Protein AF-A0A658NLV3-F1 (afdb_monomer_lite)

Foldseek 3Di:
DWDKDQDQQAAIWIDPPPPPDIDHLCVVDPARGWQDKDAQPVDRQKIKTAGWHPDPDPDGFFAQGMWIGNGNRNDIDGPGPGVVRHDNDDDDDHDPPDDD

Structure (mmCIF, N/CA/C/O backbone):
data_AF-A0A658NLV3-F1
#
_entry.id   AF-A0A658NLV3-F1
#
loop_
_atom_site.group_PDB
_atom_site.id
_atom_site.type_symbol
_atom_site.label_atom_id
_atom_site.label_alt_id
_atom_site.label_comp_id
_atom_site.label_asym_id
_atom_site.label_entity_id
_atom_site.label_seq_id
_atom_site.pdbx_PDB_ins_code
_atom_site.Cartn_x
_atom_site.Cartn_y
_atom_site.Cartn_z
_atom_site.occupancy
_atom_site.B_iso_or_equiv
_atom_site.auth_seq_id
_atom_site.auth_comp_id
_atom_site.auth_asym_id
_atom_site.auth_atom_id
_atom_site.pdbx_PDB_model_num
ATOM 1 N N . ALA A 1 1 ? -6.256 5.170 16.160 1.00 90.62 1 ALA A N 1
ATOM 2 C CA . ALA A 1 1 ? -6.642 5.481 14.769 1.00 90.62 1 ALA A CA 1
ATOM 3 C C . ALA A 1 1 ? -5.707 4.717 13.851 1.00 90.62 1 ALA A C 1
ATOM 5 O O . ALA A 1 1 ? -4.519 4.665 14.164 1.00 90.62 1 ALA A O 1
ATOM 6 N N . THR A 1 2 ? -6.239 4.124 12.784 1.00 96.19 2 THR A N 1
ATOM 7 C CA . THR A 1 2 ? -5.444 3.360 11.817 1.00 96.19 2 THR A CA 1
ATOM 8 C C . THR A 1 2 ? -5.095 4.237 10.630 1.00 96.19 2 THR A C 1
ATOM 10 O O . THR A 1 2 ? -5.999 4.821 10.034 1.00 96.19 2 THR A O 1
ATOM 13 N N . TRP A 1 3 ? -3.808 4.331 10.293 1.00 97.44 3 TRP A N 1
ATOM 14 C CA . TRP A 1 3 ? -3.318 5.082 9.134 1.00 97.44 3 TRP A CA 1
ATOM 15 C C . TRP A 1 3 ? -2.391 4.223 8.280 1.00 97.44 3 TRP A C 1
ATOM 17 O O . TRP A 1 3 ? -1.726 3.315 8.782 1.00 97.44 3 TRP A O 1
ATOM 27 N N . TYR A 1 4 ? -2.322 4.577 7.000 1.00 98.25 4 TYR A N 1
ATOM 28 C CA . TYR A 1 4 ? -1.419 3.994 6.020 1.00 98.25 4 TYR A CA 1
ATOM 29 C C . TYR A 1 4 ? -0.574 5.102 5.402 1.00 98.25 4 TYR A C 1
ATOM 31 O O . TYR A 1 4 ? -1.083 6.189 5.124 1.00 98.25 4 TYR A O 1
ATOM 39 N N . VAL A 1 5 ? 0.707 4.828 5.178 1.00 98.06 5 VAL A N 1
ATOM 40 C CA . VAL A 1 5 ? 1.636 5.755 4.526 1.00 98.06 5 VAL A CA 1
ATOM 41 C C . VAL A 1 5 ? 2.350 5.024 3.401 1.00 98.06 5 VAL A C 1
ATOM 43 O O . VAL A 1 5 ? 2.934 3.964 3.612 1.00 98.06 5 VAL A O 1
ATOM 46 N N . ALA A 1 6 ? 2.300 5.616 2.212 1.00 97.50 6 ALA A N 1
ATOM 47 C CA . ALA A 1 6 ? 3.091 5.221 1.057 1.00 97.50 6 ALA A CA 1
ATOM 48 C C . ALA A 1 6 ? 4.355 6.078 0.984 1.00 97.50 6 ALA A C 1
ATOM 50 O O . ALA A 1 6 ? 4.282 7.302 1.118 1.00 97.50 6 ALA A O 1
ATOM 51 N N . VAL A 1 7 ? 5.501 5.442 0.753 1.00 96.38 7 VAL A N 1
ATOM 52 C CA . VAL A 1 7 ? 6.798 6.115 0.679 1.00 96.38 7 VAL A CA 1
ATOM 53 C C . VAL A 1 7 ? 7.433 5.835 -0.677 1.00 96.38 7 VAL A C 1
ATOM 55 O O . VAL A 1 7 ? 7.595 4.680 -1.061 1.00 96.38 7 VAL A O 1
ATOM 58 N N . GLY A 1 8 ? 7.832 6.899 -1.379 1.00 94.69 8 GLY A N 1
ATOM 59 C CA . GLY A 1 8 ? 8.397 6.815 -2.730 1.00 94.69 8 GLY A CA 1
ATOM 60 C C . GLY A 1 8 ? 9.561 5.835 -2.856 1.00 94.69 8 GLY A C 1
ATOM 61 O O . GLY A 1 8 ? 9.609 5.072 -3.805 1.00 94.69 8 GLY A O 1
ATOM 62 N N . SER A 1 9 ? 10.440 5.788 -1.859 1.00 93.81 9 SER A N 1
ATOM 63 C CA . SER A 1 9 ? 11.566 4.855 -1.783 1.00 93.81 9 SER A CA 1
ATOM 64 C C . SER A 1 9 ? 11.597 4.159 -0.414 1.00 93.81 9 SER A C 1
ATOM 66 O O . SER A 1 9 ? 12.572 4.262 0.328 1.00 93.81 9 SER A O 1
ATOM 68 N N . GLY A 1 10 ? 10.498 3.507 -0.024 1.00 95.25 10 GLY A N 1
ATOM 69 C CA . GLY A 1 10 ? 10.408 2.898 1.309 1.00 95.25 10 GLY A CA 1
ATOM 70 C C . GLY A 1 10 ? 9.174 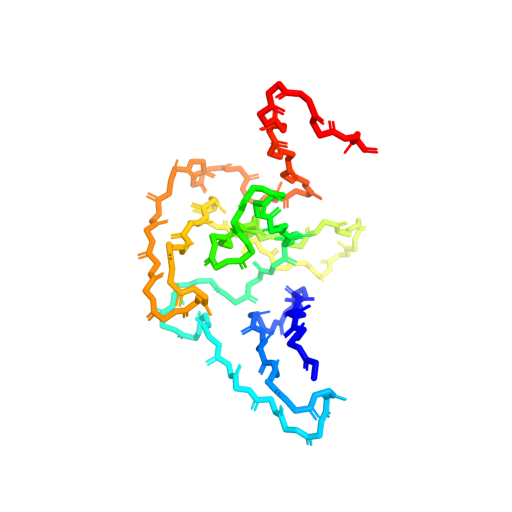2.047 1.586 1.00 95.25 10 GLY A C 1
ATOM 71 O O . GLY A 1 10 ? 8.860 1.832 2.752 1.00 95.25 10 GLY A O 1
ATOM 72 N N . GLY A 1 11 ? 8.462 1.593 0.556 1.00 97.50 11 GLY A N 1
ATOM 73 C CA . GLY A 1 11 ? 7.320 0.699 0.711 1.00 97.50 11 GLY A CA 1
ATOM 74 C C . GLY A 1 11 ? 6.102 1.351 1.371 1.00 97.50 11 GLY A C 1
ATOM 75 O O . GLY A 1 11 ? 5.893 2.569 1.319 1.00 97.50 11 GLY A O 1
ATOM 76 N N . VAL A 1 12 ? 5.266 0.507 1.978 1.00 98.62 12 VAL A N 1
ATOM 77 C CA . VAL A 1 12 ? 4.019 0.910 2.637 1.00 98.62 12 VAL A CA 1
ATOM 78 C C . VAL A 1 12 ? 4.065 0.544 4.112 1.00 98.62 12 VAL A C 1
ATOM 80 O O . VAL A 1 12 ? 4.426 -0.573 4.483 1.00 98.62 12 VAL A O 1
ATOM 83 N N . TRP A 1 13 ? 3.634 1.487 4.943 1.00 98.62 13 TRP A N 1
ATOM 84 C CA . TRP A 1 13 ? 3.630 1.376 6.395 1.00 98.62 13 TRP A CA 1
ATOM 85 C C . TRP A 1 13 ? 2.221 1.532 6.941 1.00 98.62 13 TRP A C 1
ATOM 87 O O . TRP A 1 13 ? 1.440 2.351 6.452 1.00 98.62 13 TRP A O 1
ATOM 97 N N . LYS A 1 14 ? 1.919 0.782 7.999 1.00 98.50 14 LYS A N 1
ATOM 98 C CA . LYS A 1 14 ? 0.658 0.863 8.735 1.00 98.50 14 LYS A CA 1
ATOM 99 C C . LYS A 1 14 ? 0.908 1.192 10.200 1.00 98.50 14 LYS A C 1
ATOM 101 O O . LYS A 1 14 ? 1.853 0.693 10.805 1.00 98.50 14 LYS A O 1
ATOM 106 N N . THR A 1 15 ? 0.029 1.993 10.782 1.00 98.56 15 THR A N 1
ATOM 107 C CA . THR A 1 15 ? -0.092 2.169 12.232 1.00 98.56 15 THR A CA 1
ATOM 108 C C . THR A 1 15 ? -1.516 1.849 12.654 1.00 98.56 15 THR A C 1
ATOM 110 O O . THR A 1 15 ? -2.456 2.215 11.955 1.00 98.56 15 THR A O 1
ATOM 113 N N . ASP A 1 16 ? -1.680 1.216 13.813 1.00 97.56 16 ASP A N 1
ATOM 114 C CA . ASP A 1 16 ? -2.983 0.999 14.458 1.00 97.56 16 ASP A CA 1
ATOM 115 C C . ASP A 1 16 ? -3.139 1.838 15.744 1.00 97.56 16 ASP A C 1
ATOM 117 O O . ASP A 1 16 ? -4.184 1.841 16.397 1.00 97.56 16 ASP A O 1
ATOM 121 N N . ASN A 1 17 ? -2.115 2.622 16.099 1.00 97.50 17 ASN A N 1
ATOM 122 C CA . ASN A 1 17 ? -2.054 3.426 17.321 1.00 97.50 17 ASN A CA 1
ATOM 123 C C . ASN A 1 17 ? -1.741 4.904 17.039 1.00 97.50 17 ASN A C 1
ATOM 125 O O . ASN A 1 17 ? -0.966 5.540 17.757 1.00 97.50 17 ASN A O 1
ATOM 129 N N . ALA A 1 18 ? -2.390 5.452 16.005 1.00 96.88 18 ALA A N 1
ATOM 130 C CA . ALA A 1 18 ? -2.345 6.872 15.645 1.00 96.88 18 ALA A CA 1
ATOM 131 C C . ALA A 1 18 ? -0.917 7.413 15.425 1.00 96.88 18 ALA A C 1
ATOM 133 O O . ALA A 1 18 ? -0.604 8.535 15.810 1.00 96.88 18 ALA A O 1
ATOM 134 N N . GLY A 1 19 ? -0.049 6.599 14.820 1.00 97.50 19 GLY A N 1
ATOM 135 C CA . GLY A 1 19 ? 1.306 6.994 14.436 1.00 97.50 19 GLY A CA 1
ATOM 136 C C . GLY A 1 19 ? 2.365 6.820 15.521 1.00 97.50 19 GLY A C 1
ATOM 137 O O . GLY A 1 19 ? 3.504 7.222 15.298 1.00 97.50 19 GLY A O 1
ATOM 138 N N . THR A 1 20 ? 2.028 6.208 16.662 1.00 98.12 20 THR A N 1
ATOM 139 C CA . THR A 1 20 ? 2.997 5.949 17.744 1.00 98.12 20 THR A CA 1
ATOM 140 C C . THR A 1 20 ? 4.023 4.893 17.330 1.00 98.12 20 THR A C 1
ATOM 142 O O . THR A 1 20 ? 5.217 5.055 17.564 1.00 98.12 20 THR A O 1
ATOM 145 N N . THR A 1 21 ? 3.568 3.813 16.691 1.00 98.38 21 THR A N 1
ATOM 146 C CA . THR A 1 21 ? 4.424 2.781 16.095 1.00 98.38 21 THR A CA 1
ATOM 147 C C . THR A 1 21 ? 3.934 2.420 14.703 1.00 98.38 21 THR A C 1
ATOM 149 O O . THR A 1 21 ? 2.733 2.486 14.423 1.00 98.38 21 THR A O 1
ATOM 152 N N . TRP A 1 22 ? 4.866 1.986 13.857 1.00 98.50 22 TRP A N 1
ATOM 153 C CA . TRP A 1 22 ? 4.610 1.633 12.467 1.00 98.50 22 TRP A CA 1
ATOM 154 C C . TRP A 1 22 ? 5.132 0.236 12.157 1.00 98.50 22 TRP A C 1
ATOM 156 O O . TRP A 1 22 ? 6.192 -0.164 12.638 1.00 98.50 22 TRP A O 1
ATOM 166 N N . THR A 1 23 ? 4.383 -0.490 11.340 1.00 98.50 23 THR A N 1
ATOM 167 C CA . THR A 1 23 ? 4.741 -1.810 10.830 1.00 98.50 23 THR A CA 1
ATOM 168 C C . THR A 1 23 ? 4.859 -1.715 9.311 1.00 98.50 23 THR A C 1
ATOM 170 O O . THR A 1 23 ? 3.919 -1.213 8.682 1.00 98.50 23 THR A O 1
ATOM 173 N N . PRO A 1 24 ? 5.976 -2.156 8.707 1.00 98.44 24 PRO A N 1
ATOM 174 C CA . PRO A 1 24 ? 6.058 -2.267 7.261 1.00 98.44 24 PRO A CA 1
ATOM 175 C C . PRO A 1 24 ? 5.151 -3.413 6.811 1.00 98.44 24 PRO A C 1
ATOM 177 O O . PRO A 1 24 ? 5.155 -4.494 7.401 1.00 98.44 24 PRO A O 1
ATOM 180 N N . ILE A 1 25 ? 4.339 -3.164 5.790 1.00 98.50 25 ILE A N 1
ATOM 181 C CA . ILE A 1 25 ? 3.341 -4.126 5.303 1.00 98.50 25 ILE A CA 1
ATOM 182 C C . ILE A 1 25 ? 3.569 -4.533 3.846 1.00 98.50 25 ILE A C 1
ATOM 184 O O . ILE A 1 25 ? 2.783 -5.307 3.323 1.00 98.50 25 ILE A O 1
ATOM 188 N N . PHE A 1 26 ? 4.624 -4.040 3.189 1.00 98.44 26 PHE A N 1
ATOM 189 C CA . PHE A 1 26 ? 4.898 -4.287 1.762 1.00 98.44 26 PHE A CA 1
ATOM 190 C C . PHE A 1 26 ? 6.328 -4.788 1.483 1.00 98.44 26 PHE A C 1
ATOM 192 O O . PHE A 1 26 ? 6.730 -4.922 0.335 1.00 98.44 26 PHE A O 1
ATOM 199 N N . ASP A 1 27 ? 7.116 -5.083 2.522 1.00 97.31 27 ASP A N 1
ATOM 200 C CA . ASP A 1 27 ? 8.541 -5.439 2.381 1.00 97.31 27 ASP A CA 1
ATOM 201 C C . ASP A 1 27 ? 8.780 -6.811 1.725 1.00 97.3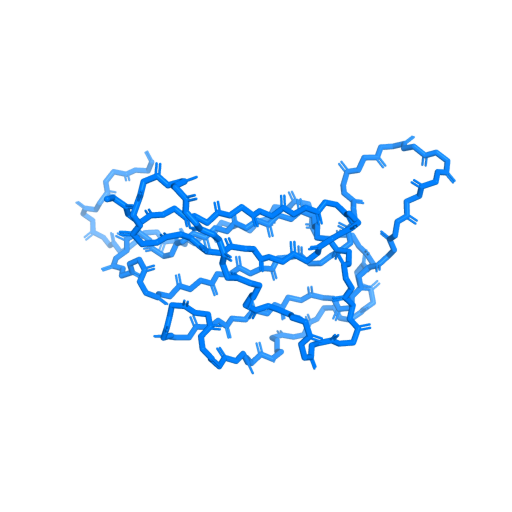1 27 ASP A C 1
ATOM 203 O O . ASP A 1 27 ? 9.904 -7.133 1.347 1.00 97.31 27 ASP A O 1
ATOM 207 N N . ALA A 1 28 ? 7.740 -7.639 1.597 1.00 97.12 28 ALA A N 1
ATOM 208 C CA . ALA A 1 28 ? 7.830 -8.941 0.937 1.00 97.12 28 ALA A CA 1
ATOM 209 C C . ALA A 1 28 ? 7.665 -8.850 -0.592 1.00 97.12 28 ALA A C 1
ATOM 211 O O . ALA A 1 28 ? 7.774 -9.864 -1.284 1.00 97.12 28 ALA A O 1
ATOM 212 N N . GLN A 1 29 ? 7.361 -7.664 -1.120 1.00 97.00 29 GLN A N 1
ATOM 213 C CA . GLN A 1 29 ? 7.106 -7.422 -2.533 1.00 97.00 29 GLN A CA 1
ATOM 214 C C . GLN A 1 29 ? 8.412 -7.017 -3.234 1.00 97.00 29 GLN A C 1
ATOM 216 O O . GLN A 1 29 ? 9.320 -6.475 -2.605 1.00 97.00 29 GLN A O 1
ATOM 221 N N . PRO A 1 30 ? 8.547 -7.287 -4.543 1.00 95.31 30 PRO A N 1
ATOM 222 C CA . PRO A 1 30 ? 9.807 -7.092 -5.263 1.00 95.31 30 PRO A CA 1
ATOM 223 C C . PRO A 1 30 ? 10.164 -5.617 -5.499 1.00 95.31 30 PRO A C 1
ATOM 225 O O . PRO A 1 30 ? 11.300 -5.322 -5.870 1.00 95.31 30 PRO A O 1
ATOM 228 N N . THR A 1 31 ? 9.226 -4.692 -5.285 1.00 95.44 31 THR A N 1
ATOM 229 C CA . THR A 1 31 ? 9.464 -3.251 -5.380 1.00 95.44 31 THR A CA 1
ATOM 230 C C . THR A 1 31 ? 9.247 -2.560 -4.041 1.00 95.44 31 THR A C 1
ATOM 232 O O . THR A 1 31 ? 8.293 -2.827 -3.313 1.00 95.44 31 THR A O 1
ATOM 235 N N . TYR A 1 32 ? 10.133 -1.616 -3.747 1.00 95.94 32 TYR A N 1
ATOM 236 C CA . TYR A 1 32 ? 10.026 -0.710 -2.608 1.00 95.94 32 TYR A CA 1
ATOM 237 C C . TYR A 1 32 ? 9.493 0.669 -3.022 1.00 95.94 32 TYR A C 1
ATOM 239 O O . TYR A 1 32 ? 9.315 1.544 -2.168 1.00 95.94 32 TYR A O 1
ATOM 247 N N . SER A 1 33 ? 9.296 0.892 -4.326 1.00 96.69 33 SER A N 1
ATOM 248 C CA . SER A 1 33 ? 8.962 2.204 -4.854 1.00 96.69 33 SER A CA 1
ATOM 249 C C . SER A 1 33 ? 7.456 2.388 -4.948 1.00 96.69 33 SER A C 1
ATOM 251 O O . SER A 1 33 ? 6.794 1.624 -5.650 1.00 96.69 33 SER A O 1
ATOM 253 N N . ILE A 1 34 ? 6.895 3.381 -4.251 1.00 98.06 34 ILE A N 1
ATOM 254 C CA . ILE A 1 34 ? 5.440 3.582 -4.183 1.00 98.06 34 ILE A CA 1
ATOM 255 C C . ILE A 1 34 ? 5.033 4.929 -4.784 1.00 98.06 34 ILE A C 1
ATOM 257 O O . ILE A 1 34 ? 5.487 5.985 -4.347 1.00 98.06 34 ILE A O 1
ATOM 261 N N . GLY A 1 35 ? 4.125 4.894 -5.759 1.00 97.12 35 GLY A N 1
ATOM 262 C CA . GLY A 1 35 ? 3.567 6.080 -6.411 1.00 97.12 35 GLY A CA 1
ATOM 263 C C . GLY A 1 35 ? 2.287 6.580 -5.758 1.00 97.12 35 GLY A C 1
ATOM 264 O O . GLY A 1 35 ? 2.091 7.787 -5.611 1.00 97.12 35 GLY A O 1
ATOM 265 N N . CYS A 1 36 ? 1.417 5.663 -5.330 1.00 97.81 36 CYS A N 1
ATOM 266 C CA . CYS A 1 36 ? 0.187 6.018 -4.630 1.00 97.81 36 CYS A CA 1
ATOM 267 C C . CYS A 1 36 ? -0.352 4.883 -3.753 1.00 97.81 36 CYS A C 1
ATOM 269 O O . CYS A 1 36 ? -0.106 3.704 -4.007 1.00 97.81 36 CYS A O 1
ATOM 271 N N . LEU A 1 37 ? -1.173 5.254 -2.770 1.00 98.12 37 LEU A N 1
ATOM 272 C CA . LEU A 1 37 ? -1.988 4.343 -1.973 1.00 98.12 37 LEU A CA 1
ATOM 273 C C . LEU A 1 37 ? -3.411 4.887 -1.890 1.00 98.12 37 LEU A C 1
ATOM 275 O O . LEU A 1 37 ? -3.608 6.093 -1.735 1.00 98.12 37 LEU A O 1
ATOM 279 N N . THR A 1 38 ? -4.396 4.000 -1.980 1.00 97.94 38 THR A N 1
ATOM 280 C CA . THR A 1 38 ? -5.798 4.342 -1.738 1.00 97.94 38 THR A CA 1
ATOM 281 C C . THR A 1 38 ? -6.505 3.211 -1.003 1.00 97.94 38 THR A C 1
ATOM 283 O O . THR A 1 38 ? -6.150 2.040 -1.148 1.00 97.94 38 THR A O 1
ATOM 286 N N . LEU A 1 39 ? -7.492 3.569 -0.191 1.00 97.38 39 LEU A N 1
ATOM 287 C CA . LEU A 1 39 ? -8.347 2.617 0.508 1.00 97.38 39 LEU A CA 1
ATOM 288 C C . LEU A 1 39 ? -9.662 2.495 -0.251 1.00 97.38 39 LEU A C 1
ATOM 290 O O . LEU A 1 39 ? -10.153 3.476 -0.812 1.00 97.38 39 LEU A O 1
ATOM 294 N N . ASP A 1 40 ? -10.246 1.302 -0.259 1.00 95.56 40 ASP A N 1
ATOM 295 C CA . ASP A 1 40 ? -11.606 1.148 -0.757 1.00 95.56 40 ASP A CA 1
ATOM 296 C C . ASP A 1 40 ? -12.576 1.903 0.175 1.00 95.56 40 ASP A C 1
ATOM 298 O O . ASP A 1 40 ? -12.603 1.633 1.381 1.00 95.56 40 ASP A O 1
ATOM 302 N N . PRO A 1 41 ? -13.386 2.842 -0.348 1.00 93.38 41 PRO A N 1
ATOM 303 C CA . PRO A 1 41 ? -14.299 3.630 0.476 1.00 93.38 41 PRO A CA 1
ATOM 304 C C . PRO A 1 41 ? -15.402 2.781 1.122 1.00 93.38 41 PRO A C 1
ATOM 306 O O . PRO A 1 41 ? -15.959 3.178 2.143 1.00 93.38 41 PRO A O 1
ATOM 309 N N . SER A 1 42 ? -15.728 1.617 0.550 1.00 92.56 42 SER A N 1
ATOM 310 C CA . SER A 1 42 ? -16.727 0.696 1.100 1.00 92.56 42 SER A CA 1
ATOM 311 C C . SER A 1 42 ? -16.160 -0.236 2.172 1.00 92.56 42 SER A C 1
ATOM 313 O O . SER A 1 42 ? -16.905 -0.711 3.029 1.00 92.56 42 SER A O 1
ATOM 315 N N . ASN A 1 43 ? -14.850 -0.493 2.145 1.00 93.62 43 ASN A N 1
ATOM 316 C CA . ASN A 1 43 ? -14.170 -1.331 3.122 1.00 93.62 43 ASN A CA 1
ATOM 317 C C . ASN A 1 43 ? -12.684 -0.937 3.243 1.00 93.62 43 ASN A C 1
ATOM 319 O O . ASN A 1 43 ? -11.868 -1.429 2.463 1.00 93.62 43 ASN A O 1
ATOM 323 N N . PRO A 1 44 ? -12.306 -0.133 4.254 1.00 94.19 44 PRO A N 1
ATOM 324 C CA . PRO A 1 44 ? -10.925 0.314 4.452 1.00 94.19 44 PRO A CA 1
ATOM 325 C C . PRO A 1 44 ? -9.887 -0.788 4.737 1.00 94.19 44 PRO A C 1
ATOM 327 O O . PRO A 1 44 ? -8.695 -0.487 4.774 1.00 94.19 44 PRO A O 1
ATOM 330 N N . GLU A 1 45 ? -10.298 -2.048 4.933 1.00 95.75 45 GLU A N 1
ATOM 331 C CA . GLU A 1 45 ? -9.370 -3.193 4.946 1.00 95.75 45 GLU A CA 1
ATOM 332 C C . GLU A 1 45 ? -8.871 -3.546 3.536 1.00 95.75 45 GLU A C 1
ATOM 334 O O . GLU A 1 45 ? -7.830 -4.184 3.390 1.00 95.75 45 GLU A O 1
ATOM 339 N N . ILE A 1 46 ? -9.578 -3.127 2.483 1.00 97.88 46 ILE A N 1
ATOM 340 C CA . ILE A 1 46 ? -9.110 -3.284 1.109 1.00 97.88 46 ILE A CA 1
ATOM 341 C C . ILE A 1 46 ? -8.181 -2.114 0.779 1.00 97.88 46 ILE A C 1
ATOM 343 O O . ILE A 1 46 ? -8.612 -0.964 0.664 1.00 97.88 46 ILE A O 1
ATOM 347 N N . VAL A 1 47 ? -6.904 -2.426 0.582 1.00 98.50 47 VAL A N 1
ATOM 348 C CA . VAL A 1 47 ? -5.848 -1.456 0.279 1.00 98.50 47 VAL A CA 1
ATOM 349 C C . VAL A 1 47 ? -5.369 -1.662 -1.150 1.00 98.50 47 VAL A C 1
ATOM 351 O O . VAL A 1 47 ? -5.066 -2.783 -1.556 1.00 98.50 47 VAL A O 1
ATOM 354 N N . TRP A 1 48 ? -5.264 -0.576 -1.905 1.00 98.56 48 TRP A N 1
ATOM 355 C CA . TRP A 1 48 ? -4.688 -0.562 -3.244 1.00 98.56 48 TRP A CA 1
ATOM 356 C C . TRP A 1 48 ? -3.391 0.235 -3.252 1.00 98.56 48 TRP A C 1
ATOM 358 O O . TRP A 1 48 ? -3.327 1.341 -2.708 1.00 98.56 48 TRP A O 1
ATOM 368 N N . VAL A 1 49 ? -2.371 -0.318 -3.899 1.00 98.56 49 VAL A N 1
ATOM 369 C CA . VAL A 1 49 ? -1.038 0.276 -4.008 1.00 98.56 49 VAL A CA 1
ATOM 370 C C . VAL A 1 49 ? -0.642 0.336 -5.471 1.00 98.56 49 VAL A C 1
ATOM 372 O O . VAL A 1 49 ? -0.668 -0.669 -6.178 1.00 98.56 49 VAL A O 1
ATOM 375 N N . GLY A 1 50 ? -0.285 1.534 -5.917 1.00 98.38 50 GLY A N 1
ATOM 376 C CA . GLY A 1 50 ? 0.371 1.765 -7.194 1.00 98.38 50 GLY A CA 1
ATOM 377 C C . GLY A 1 50 ? 1.859 1.946 -6.951 1.00 98.38 50 GLY A C 1
ATOM 378 O O . GLY A 1 50 ? 2.249 2.787 -6.138 1.00 98.38 50 GLY A O 1
ATOM 379 N N . THR A 1 51 ? 2.679 1.150 -7.621 1.00 98.19 51 THR A N 1
ATOM 380 C CA . THR A 1 51 ? 4.134 1.179 -7.448 1.00 98.19 51 THR A CA 1
ATOM 381 C C . THR A 1 51 ? 4.796 2.116 -8.463 1.00 98.19 51 THR A C 1
ATOM 383 O O . THR A 1 51 ? 4.217 2.437 -9.504 1.00 98.19 51 THR A O 1
ATOM 386 N N . GLY A 1 52 ? 6.001 2.579 -8.137 1.00 96.75 52 GLY A N 1
ATOM 387 C CA . GLY A 1 52 ? 6.792 3.515 -8.928 1.00 96.75 52 GLY A CA 1
ATOM 388 C C . GLY A 1 52 ? 6.539 4.974 -8.580 1.00 96.75 52 GLY A C 1
ATOM 389 O O . GLY A 1 52 ? 5.410 5.457 -8.639 1.00 96.75 52 GLY A O 1
ATOM 390 N N . GLU A 1 53 ? 7.603 5.693 -8.232 1.00 95.12 53 GLU A N 1
ATOM 391 C CA . GLU A 1 53 ? 7.541 7.088 -7.798 1.00 95.12 53 GLU A CA 1
ATOM 392 C C . GLU A 1 53 ? 6.917 7.997 -8.859 1.00 95.12 53 GLU A C 1
ATOM 394 O O . GLU A 1 53 ? 7.349 8.027 -10.008 1.00 95.12 53 GLU A O 1
ATOM 399 N N . ASN A 1 54 ? 5.930 8.800 -8.460 1.00 88.69 54 ASN A N 1
ATOM 400 C CA . ASN A 1 54 ? 5.266 9.763 -9.338 1.00 88.69 54 ASN A CA 1
ATOM 401 C C . ASN A 1 54 ? 5.796 11.189 -9.119 1.00 88.69 54 ASN A C 1
ATOM 403 O O . ASN A 1 54 ? 5.041 12.124 -8.844 1.00 88.69 54 ASN A O 1
ATOM 407 N N . VAL A 1 55 ? 7.118 11.349 -9.184 1.00 83.38 55 VAL A N 1
ATOM 408 C CA . VAL A 1 55 ? 7.788 12.653 -9.090 1.00 83.38 55 VAL A CA 1
ATOM 409 C C . VAL A 1 55 ? 8.693 12.839 -10.304 1.00 83.38 55 VAL A C 1
ATOM 411 O O . VAL A 1 55 ? 9.368 11.915 -10.726 1.00 83.38 55 VAL A O 1
ATOM 414 N N . SER A 1 56 ? 8.744 14.030 -10.902 1.00 76.00 56 SER A N 1
ATOM 415 C CA . SER A 1 56 ? 9.555 14.284 -12.112 1.00 76.00 56 SER A CA 1
ATOM 416 C C . SER A 1 56 ? 11.055 14.479 -11.817 1.00 76.00 56 SER A C 1
ATOM 418 O O . SER A 1 56 ? 11.728 15.288 -12.456 1.00 76.00 56 SER A O 1
ATOM 420 N N . GLY A 1 57 ? 11.575 13.796 -10.795 1.00 78.06 57 GLY A N 1
ATOM 421 C CA . GLY A 1 57 ? 12.968 13.880 -10.365 1.00 78.06 57 GLY A CA 1
ATOM 422 C C . GLY A 1 57 ? 13.900 13.035 -11.234 1.00 78.06 57 GLY A C 1
ATOM 4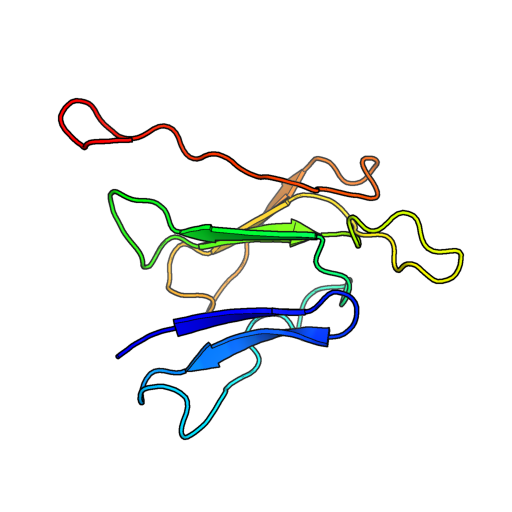23 O O . GLY A 1 57 ? 13.476 12.123 -11.932 1.00 78.06 57 GLY A O 1
ATOM 424 N N . ARG A 1 58 ? 15.207 13.313 -11.170 1.00 80.38 58 ARG A N 1
ATOM 425 C CA . ARG A 1 58 ? 16.221 12.486 -11.856 1.00 80.38 58 ARG A CA 1
ATOM 426 C C . ARG A 1 58 ? 16.492 11.156 -11.148 1.00 80.38 58 ARG A C 1
ATOM 428 O O . ARG A 1 58 ? 17.117 10.283 -11.735 1.00 80.38 58 ARG A O 1
ATOM 435 N N . HIS A 1 59 ? 16.122 11.050 -9.874 1.00 83.62 59 HIS A N 1
ATOM 436 C CA . HIS A 1 59 ? 16.372 9.892 -9.021 1.00 83.62 59 HIS A CA 1
ATOM 437 C C . HIS A 1 59 ? 15.012 9.361 -8.567 1.00 83.62 59 HIS A C 1
ATOM 439 O O . HIS A 1 59 ? 14.513 9.788 -7.530 1.00 83.62 59 HIS A O 1
ATOM 445 N N . VAL A 1 60 ? 14.397 8.509 -9.385 1.00 89.94 60 VAL A N 1
ATOM 446 C CA . VAL A 1 60 ? 13.095 7.897 -9.100 1.00 89.94 60 VAL A CA 1
ATOM 447 C C . VAL A 1 60 ? 13.190 6.387 -9.196 1.00 89.94 60 VAL A C 1
ATOM 449 O O . VAL A 1 60 ? 13.799 5.864 -10.130 1.00 89.94 60 VAL A O 1
ATOM 452 N N . GLY A 1 61 ? 12.603 5.689 -8.226 1.00 93.38 61 GLY A N 1
ATOM 453 C CA . GLY A 1 61 ? 12.358 4.258 -8.331 1.00 93.38 61 GLY A CA 1
ATOM 454 C C . GLY A 1 61 ? 11.222 3.965 -9.312 1.00 93.38 61 GLY A C 1
ATOM 455 O O . GLY A 1 61 ? 10.204 4.661 -9.324 1.00 93.38 61 GLY A O 1
ATOM 456 N N . TYR A 1 62 ? 11.400 2.926 -10.127 1.00 94.81 62 TYR A N 1
ATOM 457 C CA . TYR A 1 62 ? 10.316 2.339 -10.909 1.00 94.81 62 TYR A CA 1
ATOM 458 C C . TYR A 1 62 ? 9.589 1.270 -10.083 1.00 94.81 62 TYR A C 1
ATOM 460 O O . TYR A 1 62 ? 10.139 0.658 -9.162 1.00 94.81 62 TYR A O 1
ATOM 468 N N . GLY A 1 63 ? 8.325 1.067 -10.413 1.00 96.19 63 GLY A N 1
ATOM 469 C CA . GLY A 1 63 ? 7.462 0.026 -9.884 1.00 96.19 63 GLY A CA 1
ATOM 470 C C . GLY A 1 63 ? 7.229 -1.094 -10.886 1.00 96.19 63 GLY A C 1
ATOM 471 O O . GLY A 1 63 ? 7.685 -1.048 -12.025 1.00 96.19 63 GLY A O 1
ATOM 472 N N . ASP A 1 64 ? 6.468 -2.085 -10.448 1.00 97.06 64 ASP A N 1
ATOM 473 C CA . ASP A 1 64 ? 6.061 -3.266 -11.208 1.00 97.06 64 ASP A CA 1
ATOM 474 C C . ASP A 1 64 ? 4.528 -3.443 -11.208 1.00 97.06 64 ASP A C 1
ATOM 476 O O . ASP A 1 64 ? 3.996 -4.554 -11.281 1.00 97.06 64 ASP A O 1
ATOM 480 N N . GLY A 1 65 ? 3.802 -2.324 -11.162 1.00 97.75 65 GLY A N 1
ATOM 481 C CA . GLY A 1 65 ? 2.361 -2.265 -11.386 1.00 97.75 65 GLY A CA 1
ATOM 482 C C . GLY A 1 65 ? 1.531 -2.052 -10.124 1.00 97.75 65 GLY A C 1
ATOM 483 O O . GLY A 1 65 ? 1.889 -1.274 -9.233 1.00 97.75 65 GLY A O 1
ATOM 484 N N . VAL A 1 66 ? 0.357 -2.681 -10.095 1.00 98.50 66 VAL A N 1
ATOM 485 C CA . VAL A 1 66 ? -0.676 -2.457 -9.076 1.00 98.50 66 VAL A CA 1
ATOM 486 C C . VAL A 1 66 ? -0.805 -3.668 -8.166 1.00 98.50 66 VAL A C 1
ATOM 488 O O . VAL A 1 66 ? -0.851 -4.805 -8.628 1.00 98.50 66 VAL A O 1
ATOM 491 N N . TYR A 1 67 ? -0.954 -3.414 -6.870 1.00 98.69 67 TYR A N 1
ATOM 492 C CA . TYR A 1 67 ? -1.207 -4.428 -5.857 1.00 98.69 67 TYR A CA 1
ATOM 493 C C . TYR A 1 67 ? -2.500 -4.141 -5.102 1.00 98.69 67 TYR A C 1
ATOM 495 O O . TYR A 1 67 ? -2.871 -2.987 -4.870 1.00 98.69 67 TYR A O 1
ATOM 503 N N . ARG A 1 68 ? -3.166 -5.214 -4.680 1.00 98.62 68 ARG A N 1
ATOM 504 C CA . ARG A 1 68 ? -4.357 -5.177 -3.833 1.00 98.62 68 ARG A CA 1
ATOM 505 C C . ARG A 1 68 ? -4.160 -6.064 -2.614 1.00 98.62 68 ARG A C 1
ATOM 507 O O . ARG A 1 68 ? -3.801 -7.230 -2.753 1.00 98.62 68 ARG A O 1
ATOM 514 N N . SER A 1 69 ? -4.481 -5.542 -1.441 1.00 98.69 69 SER A N 1
ATOM 515 C CA . SER A 1 69 ? -4.643 -6.319 -0.217 1.00 98.69 69 SER A CA 1
ATOM 516 C C . SER A 1 69 ? -6.118 -6.342 0.183 1.00 98.69 69 SER A C 1
ATOM 518 O O . SER A 1 69 ? -6.745 -5.285 0.170 1.00 98.69 69 SER A O 1
ATOM 520 N N . PRO A 1 70 ? -6.708 -7.504 0.513 1.00 98.19 70 PRO A N 1
ATOM 521 C CA . PRO A 1 70 ? -8.070 -7.590 1.036 1.00 98.19 70 PRO A CA 1
ATOM 522 C C . PRO A 1 70 ? -8.158 -7.520 2.573 1.00 98.19 70 PRO A C 1
ATOM 524 O O . PRO A 1 70 ? -9.263 -7.610 3.104 1.00 98.19 70 PRO A O 1
ATOM 527 N N . ASP A 1 71 ? -7.028 -7.451 3.283 1.00 98.06 71 ASP A N 1
ATOM 528 C CA . ASP A 1 71 ? -6.926 -7.741 4.721 1.00 98.06 71 ASP A CA 1
ATOM 529 C C . ASP A 1 71 ? -6.019 -6.761 5.491 1.00 98.06 71 ASP A C 1
ATOM 531 O O . ASP A 1 71 ? -5.312 -7.135 6.436 1.00 98.06 71 ASP A O 1
ATOM 535 N N . GLY A 1 72 ? -6.037 -5.494 5.078 1.00 97.75 72 GLY A N 1
ATOM 536 C CA . GLY A 1 72 ? -5.344 -4.404 5.757 1.00 97.75 72 GLY A CA 1
ATOM 537 C C . GLY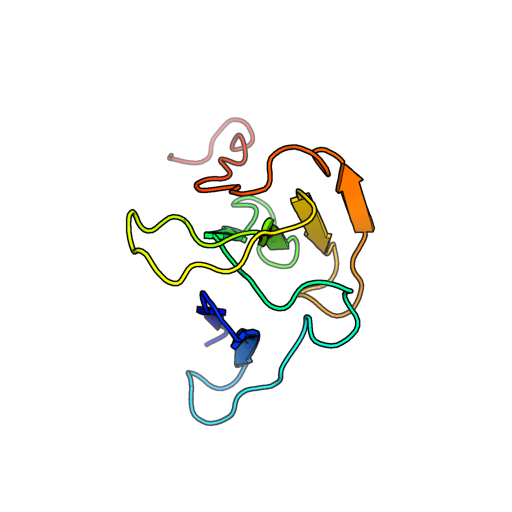 A 1 72 ? -3.826 -4.451 5.589 1.00 97.75 72 GLY A C 1
ATOM 538 O O . GLY A 1 72 ? -3.098 -3.985 6.468 1.00 97.75 72 GLY A O 1
ATOM 539 N N . GLY A 1 73 ? -3.346 -5.036 4.488 1.00 98.06 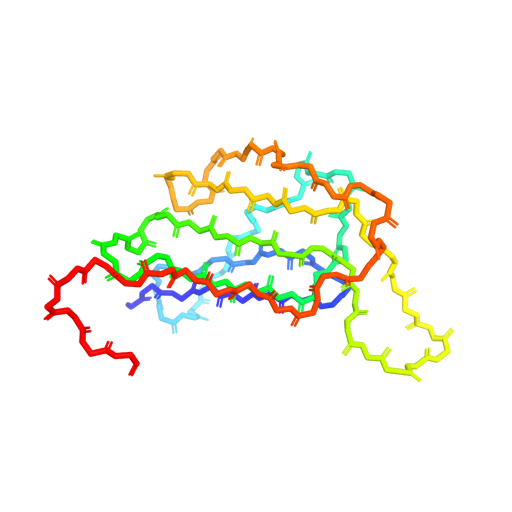73 GLY A N 1
ATOM 540 C CA . GLY A 1 73 ? -1.929 -5.141 4.141 1.00 98.06 73 GLY A CA 1
ATOM 541 C C . GLY A 1 73 ? -1.228 -6.403 4.639 1.00 98.06 73 GLY A C 1
ATOM 542 O O . GLY A 1 73 ? -0.003 -6.447 4.610 1.00 98.06 73 GLY A O 1
ATOM 543 N N . LYS A 1 74 ? -1.953 -7.421 5.123 1.00 97.94 74 LYS A N 1
ATOM 544 C CA . LYS A 1 74 ? -1.325 -8.672 5.593 1.00 97.94 74 LYS A CA 1
ATOM 545 C C . LYS A 1 74 ? -0.951 -9.580 4.427 1.00 97.94 74 LYS A C 1
ATOM 547 O O . LYS A 1 74 ? 0.079 -10.247 4.476 1.00 97.94 74 LYS A O 1
ATOM 552 N N . THR A 1 75 ? -1.781 -9.608 3.390 1.00 98.38 75 THR A N 1
ATOM 553 C CA . THR A 1 75 ? -1.537 -10.328 2.140 1.00 98.38 75 THR A CA 1
ATOM 554 C C . THR A 1 75 ? -1.746 -9.413 0.941 1.00 98.38 75 THR A C 1
ATOM 556 O O . THR A 1 75 ? -2.548 -8.480 0.985 1.00 98.38 75 THR A O 1
ATOM 559 N N . TRP A 1 76 ? -1.014 -9.685 -0.140 1.00 98.56 76 TRP A N 1
ATOM 560 C CA . TRP A 1 76 ? -1.033 -8.882 -1.360 1.00 98.56 76 TRP A CA 1
ATOM 561 C C . TRP A 1 76 ? -1.197 -9.756 -2.593 1.00 98.56 76 TRP A C 1
ATOM 563 O O . TRP A 1 76 ? -0.579 -10.813 -2.714 1.00 98.56 76 TRP A O 1
ATOM 573 N N . GLN A 1 77 ? -2.005 -9.269 -3.527 1.00 98.38 77 GLN A N 1
ATOM 574 C CA . GLN A 1 77 ? -2.184 -9.824 -4.857 1.00 98.38 77 GLN A CA 1
ATOM 575 C C . GLN A 1 77 ? -1.716 -8.797 -5.890 1.00 98.38 77 GLN A C 1
ATOM 577 O O . GLN A 1 77 ? -2.133 -7.639 -5.837 1.00 98.38 77 GLN A O 1
ATOM 582 N N . GLN A 1 78 ? -0.873 -9.221 -6.833 1.00 97.38 78 GLN A N 1
ATOM 583 C CA . GLN A 1 78 ? -0.500 -8.406 -7.987 1.00 97.38 78 GLN A CA 1
ATOM 584 C C . GLN A 1 78 ? -1.659 -8.384 -8.989 1.00 97.38 78 GLN A C 1
ATOM 586 O O . GLN A 1 78 ? -2.239 -9.420 -9.315 1.00 97.38 78 GLN A O 1
ATOM 591 N N . MET A 1 79 ? -2.014 -7.187 -9.444 1.00 97.94 79 MET A N 1
ATOM 592 C CA . MET A 1 79 ? -3.197 -6.908 -10.262 1.00 97.94 79 MET A CA 1
ATOM 593 C C . MET A 1 79 ? -2.837 -6.511 -11.703 1.00 97.94 79 MET A C 1
ATOM 595 O O . MET A 1 79 ? -3.712 -6.085 -12.453 1.00 97.94 79 MET A O 1
ATOM 599 N N . GLY A 1 80 ? -1.565 -6.663 -12.087 1.00 95.88 80 GLY A N 1
ATOM 600 C CA . GLY A 1 80 ? -1.035 -6.346 -13.414 1.00 95.88 80 GLY A CA 1
ATOM 601 C C . GLY A 1 80 ? -0.469 -4.929 -13.527 1.00 95.88 80 GLY A C 1
ATOM 602 O O . GLY A 1 80 ? -0.243 -4.251 -12.521 1.00 95.88 80 GLY A O 1
ATOM 603 N N . HIS A 1 81 ? -0.281 -4.480 -14.771 1.00 93.62 81 HIS A N 1
ATOM 604 C CA . HIS A 1 81 ? 0.345 -3.198 -15.134 1.00 93.62 81 HIS A CA 1
ATOM 605 C C . HIS A 1 81 ? 1.855 -3.141 -14.854 1.00 93.62 81 HIS A C 1
ATOM 607 O O . HIS A 1 81 ? 2.404 -2.085 -14.548 1.00 93.62 81 HIS A O 1
ATOM 613 N N . GLU A 1 82 ? 2.542 -4.270 -15.009 1.00 94.56 82 GLU A N 1
ATOM 614 C CA . GLU A 1 82 ? 3.964 -4.435 -14.695 1.00 94.56 82 GLU A CA 1
ATOM 615 C C . GLU A 1 82 ? 4.866 -3.513 -15.525 1.00 94.56 82 GLU A C 1
ATOM 617 O O . GLU A 1 82 ? 5.897 -3.055 -15.050 1.00 94.56 82 GLU A O 1
ATOM 622 N N . ALA A 1 83 ? 4.448 -3.191 -16.752 1.00 93.81 83 ALA A N 1
ATOM 623 C CA . ALA A 1 83 ? 5.178 -2.307 -17.661 1.00 93.81 83 ALA A CA 1
ATOM 624 C C . ALA A 1 83 ? 4.875 -0.811 -17.458 1.00 93.81 83 ALA A C 1
ATOM 626 O O . ALA A 1 83 ? 5.373 0.016 -18.217 1.00 93.81 83 ALA A O 1
ATOM 627 N N . SER A 1 84 ? 4.011 -0.443 -16.504 1.00 92.38 84 SER A N 1
ATOM 628 C CA . SER A 1 84 ? 3.646 0.963 -16.305 1.00 92.38 84 SER A CA 1
ATOM 629 C C . SER A 1 84 ? 4.760 1.785 -15.671 1.00 92.38 84 SER A C 1
ATOM 631 O O . SER A 1 84 ? 4.757 2.994 -15.879 1.00 92.38 84 SER A O 1
ATOM 633 N N . GLU A 1 85 ? 5.670 1.148 -14.923 1.00 94.69 85 GLU A N 1
ATOM 634 C CA . GLU A 1 85 ? 6.808 1.728 -14.182 1.00 94.69 85 GLU A CA 1
ATOM 635 C C . GLU A 1 85 ? 6.449 2.794 -13.131 1.00 94.69 85 GLU A C 1
ATOM 637 O O . GLU A 1 85 ? 7.133 2.888 -12.121 1.00 94.69 85 GLU A O 1
ATOM 642 N N . HIS A 1 86 ? 5.382 3.573 -13.323 1.00 95.19 86 HIS A N 1
ATOM 643 C CA . HIS A 1 86 ? 4.959 4.694 -12.492 1.00 95.19 86 HIS A CA 1
ATOM 644 C C . HIS A 1 86 ? 3.428 4.746 -12.405 1.00 95.19 86 HIS A C 1
ATOM 646 O O . HIS A 1 86 ? 2.742 5.294 -13.274 1.00 95.19 86 HIS A O 1
ATOM 652 N N . VAL A 1 87 ? 2.863 4.198 -11.329 1.00 96.81 87 VAL A N 1
ATOM 653 C CA . VAL A 1 87 ? 1.425 4.283 -11.045 1.00 96.81 87 VAL A CA 1
ATOM 654 C C . VAL A 1 87 ? 1.164 5.452 -10.098 1.00 96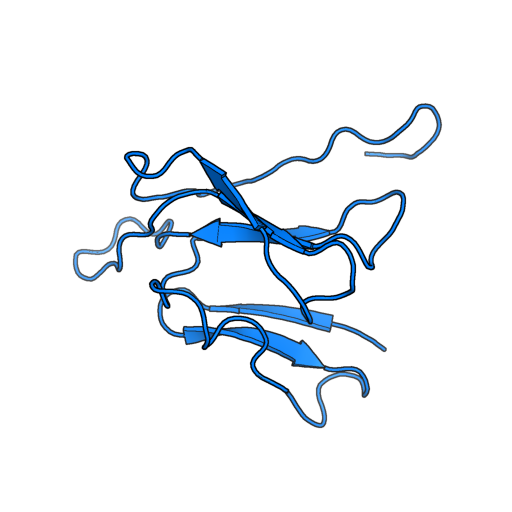.81 87 VAL A C 1
ATOM 656 O O . VAL A 1 87 ? 1.245 5.336 -8.878 1.00 96.81 87 VAL A O 1
ATOM 659 N N . GLY A 1 88 ? 0.829 6.606 -10.675 1.00 95.19 88 GLY A N 1
ATOM 660 C CA . GLY A 1 88 ? 0.693 7.857 -9.924 1.00 95.19 88 GLY A CA 1
ATOM 661 C C . GLY A 1 88 ? -0.638 8.092 -9.211 1.00 95.19 88 GLY A C 1
ATOM 662 O O . GLY A 1 88 ? -0.725 8.984 -8.365 1.00 95.19 88 GLY A O 1
ATOM 663 N N . LYS A 1 89 ? -1.692 7.346 -9.558 1.00 96.06 89 LYS A N 1
ATOM 664 C CA . LYS A 1 89 ? -3.013 7.453 -8.924 1.00 96.06 89 LYS A CA 1
ATOM 665 C C . LYS A 1 89 ? -3.853 6.205 -9.190 1.00 96.06 89 LYS A C 1
ATOM 667 O O . LYS A 1 89 ? -3.925 5.739 -10.322 1.00 96.06 89 LYS A O 1
ATOM 672 N N . ILE A 1 90 ? -4.565 5.749 -8.162 1.00 96.50 90 ILE A N 1
ATOM 673 C CA . ILE A 1 90 ? -5.631 4.746 -8.250 1.00 96.50 90 ILE A CA 1
ATOM 674 C C . ILE A 1 90 ? -6.916 5.384 -7.718 1.00 96.50 90 ILE A C 1
ATOM 676 O O . ILE A 1 90 ? -6.908 6.018 -6.662 1.00 96.50 90 ILE A O 1
ATOM 680 N N . LEU A 1 91 ? -8.015 5.226 -8.455 1.00 95.38 91 LEU A N 1
ATOM 681 C CA . LEU A 1 91 ? -9.352 5.641 -8.036 1.00 95.38 91 LEU A CA 1
ATOM 682 C C . LEU A 1 91 ? -10.228 4.398 -7.918 1.00 95.38 91 LEU A C 1
ATOM 684 O O . LEU A 1 91 ? -10.378 3.653 -8.885 1.00 95.38 91 LEU A O 1
ATOM 688 N N . VAL A 1 92 ? -10.806 4.182 -6.738 1.00 93.12 92 VAL A N 1
ATOM 689 C CA . VAL A 1 92 ? -11.781 3.114 -6.515 1.00 93.12 92 VAL A CA 1
ATOM 690 C C . VAL A 1 92 ? -13.163 3.704 -6.737 1.00 93.12 92 VAL A C 1
ATOM 692 O O . VAL A 1 92 ? -13.525 4.692 -6.101 1.00 93.12 92 VAL A O 1
ATOM 695 N N . HIS A 1 93 ? -13.926 3.121 -7.661 1.00 87.81 93 HIS A N 1
ATOM 696 C CA . HIS A 1 93 ? -15.296 3.557 -7.892 1.00 87.81 93 HIS A CA 1
ATOM 697 C C . HIS A 1 93 ? -16.120 3.309 -6.615 1.00 87.81 93 HIS A C 1
ATOM 699 O O . HIS A 1 93 ? -16.211 2.157 -6.180 1.00 87.81 93 HIS A O 1
ATOM 705 N N . PRO A 1 94 ? -16.738 4.338 -6.011 1.00 79.75 94 PRO A N 1
ATOM 706 C CA . PRO A 1 94 ? -17.583 4.136 -4.844 1.00 79.75 94 PRO A CA 1
ATOM 707 C C . PRO A 1 94 ? -18.817 3.326 -5.239 1.00 79.75 94 PRO A C 1
ATOM 709 O O . PRO A 1 94 ? -19.370 3.489 -6.326 1.00 79.75 94 PRO A O 1
ATOM 712 N N . GLN A 1 95 ? -19.290 2.442 -4.369 1.00 79.38 95 GLN A N 1
ATOM 713 C CA . GLN A 1 95 ? -20.598 1.830 -4.595 1.00 79.38 95 GLN A CA 1
ATOM 714 C C . GLN A 1 95 ? -21.692 2.908 -4.535 1.00 79.38 95 GLN A C 1
ATOM 716 O O . GLN A 1 95 ? -21.529 3.942 -3.880 1.00 79.38 95 GLN A O 1
ATOM 721 N N . ALA A 1 96 ? -22.802 2.681 -5.244 1.00 61.38 96 ALA A N 1
ATOM 722 C CA . ALA A 1 96 ? -23.902 3.636 -5.326 1.00 61.38 96 ALA A CA 1
ATOM 723 C C . ALA A 1 96 ? -24.344 4.107 -3.925 1.00 61.38 96 ALA A C 1
ATOM 725 O O . ALA A 1 96 ? -24.709 3.291 -3.081 1.00 61.38 96 ALA A O 1
ATOM 726 N N . GLY A 1 97 ? -24.316 5.425 -3.694 1.00 62.47 97 GLY A N 1
ATOM 727 C CA . GLY A 1 97 ? -24.779 6.051 -2.450 1.00 62.47 97 GLY A CA 1
ATOM 728 C C . GLY A 1 97 ? -23.692 6.563 -1.496 1.00 62.47 97 GLY A C 1
ATOM 729 O O . GLY A 1 97 ? -24.049 7.121 -0.462 1.00 62.47 97 GLY A O 1
ATOM 730 N N . GLN A 1 98 ? -22.401 6.429 -1.821 1.00 55.94 98 GLN A N 1
ATOM 731 C CA . GLN A 1 98 ? -21.311 7.069 -1.065 1.00 55.94 98 GLN A CA 1
ATOM 732 C C . GLN A 1 98 ? -20.852 8.370 -1.757 1.00 55.94 98 GLN A C 1
ATOM 734 O O . GLN A 1 98 ? -20.739 8.378 -2.987 1.00 55.94 98 GLN A O 1
ATOM 739 N N . PRO A 1 99 ? -20.608 9.472 -1.019 1.00 57.50 99 PRO A N 1
ATOM 740 C CA . PRO A 1 99 ? -20.036 10.686 -1.599 1.00 57.50 99 PRO A CA 1
ATOM 741 C C . PRO A 1 99 ? -18.600 10.433 -2.094 1.00 57.50 99 PRO A C 1
ATOM 743 O O . PRO A 1 99 ? -17.861 9.664 -1.478 1.00 57.50 99 PRO A O 1
ATOM 746 N N . VAL A 1 100 ? -18.250 11.058 -3.226 1.00 53.94 100 VAL A N 1
ATOM 747 C CA . VAL A 1 100 ? -16.905 11.035 -3.840 1.00 53.94 100 VAL A CA 1
ATOM 748 C C . VAL A 1 100 ? -15.903 11.904 -3.094 1.00 53.94 100 VAL A C 1
ATOM 750 O O . VAL A 1 100 ? -16.322 12.954 -2.556 1.00 53.94 100 VAL A O 1
#

Sequence (100 aa):
ATWYVAVGSGGVWKTDNAGTTWTPIFDAQPTYSIGCLTLDPSNPEIVWVGTGENVSGRHVGYGDGVYRSPDGGKTWQQMGHEASEHVGKILVHPQAGQPV

Radius of gyration: 13.38 Å; chains: 1; bounding box: 41×25×35 Å

Secondary structure (DSSP, 8-state):
--EEEEETTTEEEEESSTTSS-EESSTTSS---EEEEEEETTEEEEEEEEES--S--SS------EEEESSTTSS-EE-S-GGGS------PPPPTTS--

pLDDT: mean 93.42, std 9.4, range [53.94, 98.69]